Protein AF-A0A934R575-F1 (afdb_monomer_lite)

Secondary structure (DSSP, 8-state):
--HHHHHHHHHHT-S-----TTHHHHHHHHHHHHHHHHHHH---HHHHHHHHHSSHHHHHHHHHHHHHHHHHHHHHT--TTHHHHHHHHHHH-GGGS---

Structure (mmCIF, N/CA/C/O backbone):
data_AF-A0A934R575-F1
#
_entry.id   AF-A0A934R575-F1
#
loop_
_atom_site.group_PDB
_atom_site.id
_atom_site.type_symbol
_atom_site.label_atom_id
_atom_site.label_alt_id
_atom_site.label_comp_id
_atom_site.label_asym_id
_atom_site.label_entity_id
_atom_site.label_seq_id
_atom_site.pdbx_PDB_ins_code
_atom_site.Cartn_x
_atom_site.Cartn_y
_atom_site.Cartn_z
_atom_site.occupancy
_atom_site.B_iso_or_equiv
_atom_site.auth_seq_id
_atom_site.auth_comp_id
_atom_site.auth_asym_id
_atom_site.auth_atom_id
_atom_site.pdbx_PDB_model_num
ATOM 1 N N . MET A 1 1 ? -32.686 -24.700 19.895 1.00 47.00 1 MET A N 1
ATOM 2 C CA . MET A 1 1 ? -33.080 -23.376 20.420 1.00 47.00 1 MET A CA 1
ATOM 3 C C . MET A 1 1 ? -32.702 -22.346 19.380 1.00 47.00 1 MET A C 1
ATOM 5 O O . MET A 1 1 ? -31.609 -22.441 18.833 1.00 47.00 1 MET A O 1
ATOM 9 N N . LYS A 1 2 ? -33.676 -21.540 18.957 1.00 48.91 2 LYS A N 1
ATOM 10 C CA . LYS A 1 2 ? -33.616 -20.727 17.733 1.00 48.91 2 LYS A CA 1
ATOM 11 C C . LYS A 1 2 ? -33.049 -19.350 18.085 1.00 48.91 2 LYS A C 1
ATOM 13 O O . LYS A 1 2 ? -33.365 -18.836 19.145 1.00 48.91 2 LYS A O 1
ATOM 18 N N . ASN A 1 3 ? -32.286 -18.736 17.176 1.00 61.16 3 ASN A N 1
ATOM 19 C CA . ASN A 1 3 ? -31.729 -17.373 17.314 1.00 61.16 3 ASN A CA 1
ATOM 20 C C . ASN A 1 3 ? -32.749 -16.310 17.775 1.00 61.16 3 ASN A C 1
ATOM 22 O O . ASN A 1 3 ? -32.367 -15.333 18.401 1.00 61.16 3 ASN A O 1
ATOM 26 N N . ILE A 1 4 ? -34.038 -16.534 17.506 1.00 67.25 4 ILE A N 1
ATOM 27 C CA . ILE A 1 4 ? -35.156 -15.687 17.941 1.00 67.25 4 ILE A CA 1
ATOM 28 C C . ILE A 1 4 ? -35.229 -15.579 19.472 1.00 67.25 4 ILE A C 1
ATOM 30 O O . ILE A 1 4 ? -35.400 -14.484 19.992 1.00 67.25 4 ILE A O 1
ATOM 34 N N . ASP A 1 5 ? -35.010 -16.683 20.192 1.00 74.75 5 ASP A N 1
ATOM 35 C CA . ASP A 1 5 ? -35.046 -16.694 21.660 1.00 74.75 5 ASP A CA 1
ATOM 36 C C . ASP A 1 5 ? -33.910 -15.832 22.245 1.00 74.75 5 ASP A C 1
ATOM 38 O O . ASP A 1 5 ? -34.042 -15.251 23.319 1.00 74.75 5 ASP A O 1
ATOM 42 N N . PHE A 1 6 ? -32.784 -15.741 21.528 1.00 76.31 6 PHE A N 1
ATOM 43 C CA . PHE A 1 6 ? -31.605 -14.987 21.950 1.00 76.31 6 PHE A CA 1
ATOM 44 C C . PHE A 1 6 ? -31.767 -13.485 21.701 1.00 76.31 6 PHE A C 1
ATOM 46 O O . PHE A 1 6 ? -31.433 -12.685 22.570 1.00 76.31 6 PHE A O 1
ATOM 53 N N . ASP A 1 7 ? -32.324 -13.104 20.551 1.00 77.06 7 ASP A N 1
ATOM 54 C CA . ASP A 1 7 ? -32.644 -11.705 20.251 1.00 77.06 7 ASP A CA 1
ATOM 55 C C . ASP A 1 7 ? -33.695 -11.145 21.217 1.00 77.06 7 ASP A C 1
ATOM 57 O O . ASP A 1 7 ? -33.570 -10.005 21.668 1.00 77.06 7 ASP A O 1
ATOM 61 N N . ASP A 1 8 ? -34.695 -11.949 21.588 1.00 80.25 8 ASP A N 1
ATOM 62 C CA . ASP A 1 8 ? -35.696 -11.548 22.579 1.00 80.25 8 ASP A CA 1
ATOM 63 C C . ASP A 1 8 ? -35.090 -11.436 23.987 1.00 80.25 8 ASP A C 1
ATOM 65 O O . ASP A 1 8 ? -35.377 -10.474 24.702 1.00 80.25 8 ASP A O 1
ATOM 69 N N . LEU A 1 9 ? -34.172 -12.337 24.360 1.00 75.81 9 LEU A N 1
ATOM 70 C CA . LEU A 1 9 ? -33.397 -12.234 25.602 1.00 75.81 9 LEU A CA 1
ATOM 71 C C . LEU A 1 9 ? -32.542 -10.959 25.641 1.00 75.81 9 LEU A C 1
ATOM 73 O O . LEU A 1 9 ? -32.588 -10.233 26.633 1.00 75.81 9 LEU A O 1
ATOM 77 N N . LEU A 1 10 ? -31.818 -10.641 24.565 1.00 74.50 10 LEU A N 1
ATOM 78 C CA . LEU A 1 10 ? -30.992 -9.432 24.470 1.00 74.50 10 LEU A CA 1
ATOM 79 C C . LEU A 1 10 ? -31.833 -8.153 24.509 1.00 74.50 10 LEU A C 1
ATOM 81 O O . LEU A 1 10 ? -31.450 -7.184 25.160 1.00 74.50 10 LEU A O 1
ATOM 85 N N . ARG A 1 11 ? -32.994 -8.156 23.846 1.00 75.12 11 ARG A N 1
ATOM 86 C CA . ARG A 1 11 ? -33.925 -7.024 23.860 1.00 75.12 11 ARG A CA 1
ATOM 87 C C . ARG A 1 11 ? -34.581 -6.844 25.232 1.00 75.12 11 ARG A C 1
ATOM 89 O O . ARG A 1 11 ? -34.806 -5.709 25.636 1.00 75.12 11 ARG A O 1
ATOM 96 N N . SER A 1 12 ? -34.843 -7.934 25.957 1.00 74.69 12 SER A N 1
ATOM 97 C CA . SER A 1 12 ? -35.386 -7.894 27.324 1.00 74.69 12 SER A CA 1
ATOM 98 C C . SER A 1 12 ? -34.355 -7.507 28.390 1.00 74.69 12 SER A C 1
ATOM 100 O O . SER A 1 12 ? -34.722 -6.959 29.421 1.00 74.69 12 SER A O 1
ATOM 102 N N . ALA A 1 13 ? -33.066 -7.750 28.131 1.00 69.88 13 ALA A N 1
ATOM 103 C CA . ALA A 1 13 ? -31.965 -7.397 29.027 1.00 69.88 13 ALA A CA 1
ATOM 104 C C . ALA A 1 13 ? -31.563 -5.912 28.951 1.00 69.88 13 ALA A C 1
ATOM 106 O O . ALA A 1 13 ? -30.694 -5.480 29.707 1.00 69.88 13 ALA A O 1
ATOM 107 N N . GLY A 1 14 ? -32.179 -5.136 28.054 1.00 60.22 14 GLY A N 1
ATOM 108 C CA . GLY A 1 14 ? -31.968 -3.696 27.893 1.00 60.22 14 GLY A CA 1
ATOM 109 C C . GLY A 1 14 ? -32.595 -2.843 28.999 1.00 60.22 14 GLY A C 1
ATOM 110 O O . GLY A 1 14 ? -33.117 -1.773 28.702 1.00 60.22 14 GLY A O 1
ATOM 111 N N . GLU A 1 15 ? -32.582 -3.311 30.248 1.00 64.44 15 GLU A N 1
ATOM 112 C CA . GLU A 1 15 ? -32.774 -2.422 31.392 1.00 64.44 15 GLU A CA 1
ATOM 113 C C . GLU A 1 15 ? -31.488 -1.628 31.623 1.00 64.44 15 GLU A C 1
ATOM 115 O O . GLU A 1 15 ? -30.381 -2.159 31.504 1.00 64.44 15 GLU A O 1
ATOM 120 N N . ASP A 1 16 ? -31.660 -0.342 31.930 1.00 64.69 16 ASP A N 1
ATOM 121 C CA . ASP A 1 16 ? -30.615 0.642 32.191 1.00 64.69 16 ASP A CA 1
ATOM 122 C C . ASP A 1 16 ? -29.713 0.203 33.353 1.00 64.69 16 ASP A C 1
ATOM 124 O O . ASP A 1 16 ? -29.860 0.632 34.500 1.00 64.69 16 ASP A O 1
ATOM 128 N N . PHE A 1 17 ? -28.744 -0.665 33.067 1.00 68.06 17 PHE A N 1
ATOM 129 C CA . PHE A 1 17 ? -27.656 -0.929 33.990 1.00 68.06 17 PHE A CA 1
ATOM 130 C C . PHE A 1 17 ? -26.844 0.360 34.109 1.00 68.06 17 PHE A C 1
ATOM 132 O O . PHE A 1 17 ? -26.330 0.842 33.094 1.00 68.06 17 PHE A O 1
ATOM 139 N N . PRO A 1 18 ? -26.702 0.936 35.317 1.00 75.25 18 PRO A N 1
ATOM 140 C CA . PRO A 1 18 ? -25.898 2.128 35.502 1.00 75.25 18 PRO A CA 1
ATOM 141 C C . PRO A 1 18 ? -24.443 1.768 35.208 1.00 75.25 18 PRO A C 1
ATOM 143 O O . PRO A 1 18 ? -23.733 1.188 36.032 1.00 75.25 18 PRO A O 1
ATOM 146 N N . LEU A 1 19 ? -24.012 2.075 33.987 1.00 76.75 19 LEU A N 1
ATOM 147 C CA . LEU A 1 19 ? -22.636 1.891 33.573 1.00 76.75 19 LEU A CA 1
ATOM 148 C C . LEU A 1 19 ? -21.761 2.870 34.365 1.00 76.75 19 LEU A C 1
ATOM 150 O O . LEU A 1 19 ? -22.145 4.028 34.565 1.00 76.75 19 LEU A O 1
ATOM 154 N N . PRO A 1 20 ? -20.568 2.442 34.806 1.00 84.19 20 PRO A N 1
ATOM 155 C CA . PRO A 1 20 ? -19.595 3.355 35.377 1.00 84.19 20 PRO A CA 1
ATOM 156 C C . PRO A 1 20 ? -19.319 4.514 34.405 1.00 84.19 20 PRO A C 1
ATOM 158 O O . PRO A 1 20 ? -19.197 4.271 33.202 1.00 84.19 20 PRO A O 1
ATOM 161 N N . PRO A 1 21 ? -19.122 5.754 34.889 1.00 80.00 21 PRO A N 1
ATOM 162 C CA . PRO A 1 21 ? -18.788 6.892 34.029 1.00 80.00 21 PRO A CA 1
ATOM 163 C C . PRO A 1 21 ? -17.535 6.658 33.168 1.00 80.00 21 PRO A C 1
ATOM 165 O O . PRO A 1 21 ? -17.397 7.246 32.098 1.00 80.00 21 PRO A O 1
ATOM 168 N N . SER A 1 22 ? -16.627 5.783 33.620 1.00 86.12 22 SER A N 1
ATOM 169 C CA . SER A 1 22 ? -15.403 5.410 32.904 1.00 86.12 22 SER A CA 1
ATOM 170 C C . SER A 1 22 ? -15.593 4.313 31.857 1.00 86.12 22 SER A C 1
ATOM 172 O O . SER A 1 22 ? -14.694 4.107 31.051 1.00 86.12 22 SER A O 1
ATOM 174 N N . PHE A 1 23 ? -16.738 3.621 31.821 1.00 85.75 23 PHE A N 1
ATOM 175 C CA . PHE A 1 23 ? -16.933 2.444 30.969 1.00 85.75 23 PHE A CA 1
ATOM 176 C C . PHE A 1 23 ? -16.679 2.749 29.491 1.00 85.75 23 PHE A C 1
ATOM 178 O O . PHE A 1 23 ? -15.958 2.020 28.815 1.00 85.75 23 PHE A O 1
ATOM 185 N N . HIS A 1 24 ? -17.212 3.868 28.999 1.00 82.56 24 HIS A N 1
ATOM 186 C CA . HIS A 1 24 ? -16.985 4.295 27.620 1.00 82.56 24 HIS A CA 1
ATOM 187 C C . HIS A 1 24 ? -15.513 4.604 27.338 1.00 82.56 24 HIS A C 1
ATOM 189 O O . HIS A 1 24 ? -15.006 4.222 26.285 1.00 82.56 24 HIS A O 1
ATOM 195 N N . ALA A 1 25 ? -14.824 5.264 28.272 1.00 85.50 25 ALA A N 1
ATOM 196 C CA . ALA A 1 25 ? -13.406 5.580 28.130 1.00 85.50 25 ALA A CA 1
ATOM 197 C C . ALA A 1 25 ? -12.548 4.304 28.116 1.00 85.50 25 ALA A C 1
ATOM 199 O O . ALA A 1 25 ? -11.660 4.164 27.280 1.00 85.50 25 ALA A O 1
ATOM 200 N N . ASP A 1 26 ? -12.863 3.337 28.978 1.00 88.56 26 ASP A N 1
ATOM 201 C CA . ASP A 1 26 ? -12.154 2.059 29.058 1.00 88.56 26 ASP A CA 1
ATOM 202 C C . ASP A 1 26 ? -12.385 1.189 27.814 1.00 88.56 26 ASP A C 1
ATOM 204 O O . ASP A 1 26 ? -11.455 0.547 27.321 1.00 88.56 26 ASP A O 1
ATOM 208 N N . VAL A 1 27 ? -13.604 1.187 27.263 1.00 90.94 27 VAL A N 1
ATOM 209 C CA . VAL A 1 27 ? -13.911 0.507 25.996 1.00 90.94 27 VAL A CA 1
ATOM 210 C C . VAL A 1 27 ? -13.128 1.135 24.844 1.00 90.94 27 VAL A C 1
ATOM 212 O O . VAL A 1 27 ? -12.491 0.406 24.084 1.00 90.94 27 VAL A O 1
ATOM 215 N N . TRP A 1 28 ? -13.112 2.466 24.741 1.00 89.62 28 TRP A N 1
ATOM 216 C CA . TRP A 1 28 ? -12.351 3.160 23.701 1.00 89.62 28 TRP A CA 1
ATOM 217 C C . TRP A 1 28 ? -10.847 2.911 23.808 1.00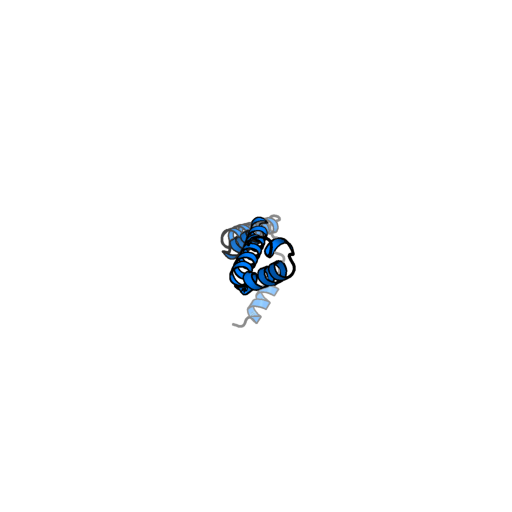 89.62 28 TRP A C 1
ATOM 219 O O . TRP A 1 28 ? -10.230 2.547 22.809 1.00 89.62 28 TRP A O 1
ATOM 229 N N . ASN A 1 29 ? -10.280 2.968 25.014 1.00 88.62 29 ASN A N 1
ATOM 230 C CA . ASN A 1 29 ? -8.871 2.636 25.248 1.00 88.62 29 ASN A CA 1
ATOM 231 C C . ASN A 1 29 ? -8.534 1.191 24.834 1.00 88.62 29 ASN A C 1
ATOM 233 O O . ASN A 1 29 ? -7.449 0.906 24.318 1.00 88.62 29 ASN A O 1
ATOM 237 N N . ARG A 1 30 ? -9.455 0.244 25.043 1.00 85.62 30 ARG A N 1
ATOM 238 C CA . ARG A 1 30 ? -9.274 -1.158 24.627 1.00 85.62 30 ARG A CA 1
ATOM 239 C C . ARG A 1 30 ? -9.339 -1.342 23.114 1.00 85.62 30 ARG A C 1
ATOM 241 O O . ARG A 1 30 ? -8.562 -2.125 22.577 1.00 85.62 30 ARG A O 1
ATOM 248 N N . ILE A 1 31 ? -10.234 -0.630 22.435 1.00 85.06 31 ILE A N 1
ATOM 249 C CA . ILE A 1 31 ? -10.324 -0.646 20.968 1.00 85.06 31 ILE A CA 1
ATOM 250 C C . ILE A 1 31 ? -9.049 -0.047 20.368 1.00 85.06 31 ILE A C 1
ATOM 252 O O . ILE A 1 31 ? -8.401 -0.691 19.546 1.00 85.06 31 ILE A O 1
ATOM 256 N N . GLU A 1 32 ? -8.637 1.127 20.846 1.00 83.00 32 GLU A N 1
ATOM 257 C CA . GLU A 1 32 ? -7.445 1.824 20.360 1.00 83.00 32 GLU A CA 1
ATOM 258 C C . GLU A 1 32 ? -6.173 0.987 20.562 1.00 83.00 32 GLU A C 1
ATOM 260 O O . GLU A 1 32 ? -5.362 0.838 19.646 1.00 83.00 32 GLU A O 1
ATOM 265 N N . SER A 1 33 ? -6.020 0.356 21.730 1.00 83.31 33 SER A N 1
ATOM 266 C CA . SER A 1 33 ? -4.881 -0.531 21.994 1.00 83.31 33 SER A CA 1
ATOM 267 C C . SER A 1 33 ? -4.895 -1.799 21.134 1.00 83.31 33 SER A C 1
ATOM 269 O O . SER A 1 33 ? -3.841 -2.206 20.642 1.00 83.31 33 SER A O 1
ATOM 271 N N . ALA A 1 34 ? -6.057 -2.409 20.887 1.00 78.19 34 ALA A N 1
ATOM 272 C CA . ALA A 1 34 ? -6.172 -3.559 19.989 1.00 78.19 34 ALA A CA 1
ATOM 273 C C . ALA A 1 34 ? -5.834 -3.199 18.530 1.00 78.19 34 ALA A C 1
ATOM 275 O O . ALA A 1 34 ? -5.158 -3.966 17.839 1.00 78.19 34 ALA A O 1
ATOM 276 N N . GLU A 1 35 ? -6.246 -2.021 18.068 1.00 75.94 35 GLU A N 1
ATOM 277 C CA . GLU A 1 35 ? -6.000 -1.538 16.707 1.00 75.94 35 GLU A CA 1
ATOM 278 C C . GLU A 1 35 ? -4.531 -1.125 16.494 1.00 75.94 35 GLU A C 1
ATOM 280 O O . GLU A 1 35 ? -3.921 -1.439 15.464 1.00 75.94 35 GLU A O 1
ATOM 285 N N . ALA A 1 36 ? -3.903 -0.536 17.516 1.00 69.38 36 ALA A N 1
ATOM 286 C CA . ALA A 1 36 ? -2.466 -0.266 17.544 1.00 69.38 36 ALA A CA 1
ATOM 287 C C . ALA A 1 36 ? -1.617 -1.552 17.502 1.00 69.38 36 ALA A C 1
ATOM 289 O O . ALA A 1 36 ? -0.553 -1.583 16.883 1.00 69.38 36 ALA A O 1
ATOM 290 N N . ILE A 1 37 ? -2.078 -2.639 18.130 1.00 66.19 37 ILE A N 1
ATOM 291 C CA . ILE A 1 37 ? -1.398 -3.944 18.074 1.00 66.19 37 ILE A CA 1
ATOM 292 C C . ILE A 1 37 ? -1.572 -4.582 16.690 1.00 66.19 37 ILE A C 1
ATOM 294 O O . ILE A 1 37 ? -0.607 -5.098 16.121 1.00 66.19 37 ILE A O 1
ATOM 298 N N . ARG A 1 38 ? -2.777 -4.509 16.115 1.00 61.16 38 ARG A N 1
ATOM 299 C CA . ARG A 1 38 ? -3.082 -5.078 14.796 1.00 61.16 38 ARG A CA 1
ATOM 300 C C . ARG A 1 38 ? -2.302 -4.396 13.670 1.00 61.16 38 ARG A C 1
ATOM 302 O O . ARG A 1 38 ? -1.682 -5.079 12.860 1.00 61.16 38 ARG A O 1
ATOM 309 N N . SER A 1 39 ? -2.252 -3.065 13.673 1.00 58.97 39 SER A N 1
ATOM 310 C CA . SER A 1 39 ? -1.487 -2.273 12.697 1.00 58.97 39 SER A CA 1
ATOM 311 C C . SER A 1 39 ? 0.023 -2.541 12.742 1.00 58.97 39 SER A C 1
ATOM 313 O O . SER A 1 39 ? 0.698 -2.440 11.720 1.00 58.97 39 SER A O 1
ATOM 315 N N . LYS A 1 40 ? 0.563 -2.944 13.901 1.00 59.28 40 LYS A N 1
ATOM 316 C CA . LYS A 1 40 ? 1.981 -3.300 14.055 1.00 59.28 40 LYS A CA 1
ATOM 317 C C . LYS A 1 40 ? 2.315 -4.705 13.544 1.00 59.28 40 LYS A C 1
ATOM 319 O O . LYS A 1 40 ? 3.427 -4.924 13.072 1.00 59.28 40 LYS A O 1
ATOM 324 N N . LEU A 1 41 ? 1.377 -5.651 13.641 1.00 58.78 41 LEU A N 1
ATOM 325 C CA . LEU A 1 41 ? 1.556 -7.027 13.154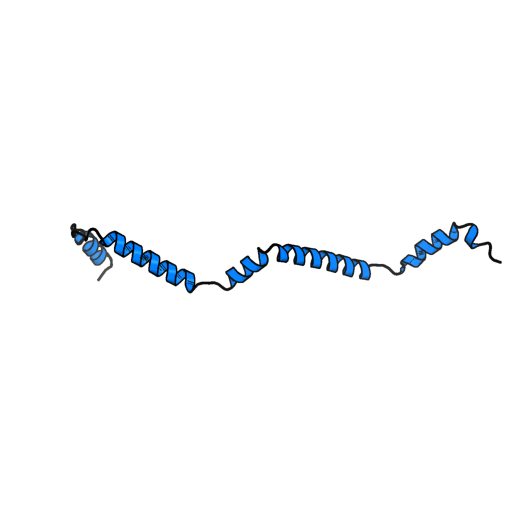 1.00 58.78 41 LEU A CA 1
ATOM 326 C C . LEU A 1 41 ? 1.307 -7.153 11.647 1.00 58.78 41 LEU A C 1
ATOM 328 O O . LEU A 1 41 ? 1.965 -7.944 10.976 1.00 58.78 41 LEU A O 1
ATOM 332 N N . GLU A 1 42 ? 0.391 -6.359 11.101 1.00 57.69 42 GLU A N 1
ATOM 333 C CA . GLU A 1 42 ? 0.032 -6.376 9.685 1.00 57.69 42 GLU A CA 1
ATOM 334 C C . GLU A 1 42 ? 0.846 -5.344 8.893 1.00 57.69 42 GLU A C 1
ATOM 336 O O . GLU A 1 42 ? 0.265 -4.576 8.140 1.00 57.69 42 GLU A O 1
ATOM 341 N N . THR A 1 43 ? 2.182 -5.286 9.037 1.00 60.72 43 THR A N 1
ATOM 342 C CA . THR A 1 43 ? 2.987 -4.525 8.060 1.00 60.72 43 THR A CA 1
ATOM 343 C C . THR A 1 43 ? 3.106 -5.381 6.809 1.00 60.72 43 THR A C 1
ATOM 345 O O . THR A 1 43 ? 3.905 -6.323 6.772 1.00 60.72 43 THR A O 1
ATOM 348 N N . PRO A 1 44 ? 2.303 -5.139 5.773 1.00 68.69 44 PRO A N 1
ATOM 349 C CA . PRO A 1 44 ? 2.232 -6.083 4.694 1.00 68.69 44 PRO A CA 1
ATOM 350 C C . PRO A 1 44 ? 3.422 -5.819 3.778 1.00 68.69 44 PRO A C 1
ATOM 352 O O . PRO A 1 44 ? 3.764 -4.669 3.499 1.00 68.69 44 PRO A O 1
ATOM 355 N N . TRP A 1 45 ? 4.036 -6.871 3.252 1.00 66.69 45 TRP A N 1
ATOM 356 C CA . TRP A 1 45 ? 5.132 -6.785 2.278 1.00 66.69 45 TRP A CA 1
ATOM 357 C C . TRP A 1 45 ? 4.863 -5.787 1.127 1.00 66.69 45 TRP A C 1
ATOM 359 O O . TRP A 1 45 ? 5.789 -5.155 0.618 1.00 66.69 45 TRP A O 1
ATOM 369 N N . HIS A 1 46 ? 3.594 -5.577 0.760 1.00 67.12 46 HIS A N 1
ATOM 370 C CA . HIS A 1 46 ? 3.178 -4.612 -0.256 1.00 67.12 46 HIS A CA 1
ATOM 371 C C . HIS A 1 46 ? 3.372 -3.140 0.145 1.00 67.12 46 HIS A C 1
ATOM 373 O O . HIS A 1 46 ? 3.607 -2.310 -0.730 1.00 67.12 46 HIS A O 1
ATOM 379 N N . HIS A 1 47 ? 3.365 -2.796 1.436 1.00 68.69 47 HIS A N 1
ATOM 380 C CA . HIS A 1 47 ? 3.658 -1.435 1.899 1.00 68.69 47 HIS A CA 1
ATOM 381 C C . HIS A 1 47 ? 5.124 -1.049 1.636 1.00 68.69 47 HIS A C 1
ATOM 383 O O . HIS A 1 47 ? 5.417 0.080 1.235 1.00 68.69 47 HIS A O 1
ATOM 389 N N . ASN A 1 48 ? 6.049 -2.010 1.738 1.00 67.94 48 ASN A N 1
ATOM 390 C CA . ASN A 1 48 ? 7.448 -1.806 1.349 1.00 67.94 48 ASN A CA 1
ATOM 391 C C . ASN A 1 48 ? 7.607 -1.603 -0.163 1.00 67.94 48 ASN A C 1
ATOM 393 O O . ASN A 1 48 ? 8.385 -0.756 -0.587 1.00 67.94 48 ASN A O 1
ATOM 397 N N . ILE A 1 49 ? 6.851 -2.324 -0.992 1.00 69.38 49 ILE A N 1
ATOM 398 C CA . ILE A 1 49 ? 6.928 -2.168 -2.453 1.00 69.38 49 ILE A CA 1
ATOM 399 C C . ILE A 1 49 ? 6.353 -0.819 -2.890 1.00 69.38 49 ILE A C 1
ATOM 401 O O . ILE A 1 49 ? 6.984 -0.100 -3.662 1.00 69.38 49 ILE A O 1
ATOM 405 N N . ILE A 1 50 ? 5.185 -0.445 -2.366 1.00 70.88 50 ILE A N 1
ATOM 406 C CA . ILE A 1 50 ? 4.536 0.829 -2.696 1.00 70.88 50 ILE A CA 1
ATOM 407 C C . ILE A 1 50 ? 5.410 2.001 -2.243 1.00 70.88 50 ILE A C 1
ATOM 409 O O . ILE A 1 50 ? 5.622 2.932 -3.015 1.00 70.88 50 ILE A O 1
ATOM 413 N N . SER A 1 51 ? 5.986 1.939 -1.039 1.00 69.44 51 SER A N 1
ATOM 414 C CA . SER A 1 51 ? 6.915 2.973 -0.566 1.00 69.44 51 SER A CA 1
ATOM 415 C C . SER A 1 51 ? 8.220 3.016 -1.369 1.00 69.44 51 SER A C 1
ATOM 417 O O . SER A 1 51 ? 8.784 4.092 -1.552 1.00 69.44 51 SER A O 1
ATOM 419 N N . MET A 1 52 ? 8.688 1.887 -1.909 1.00 64.81 52 MET A N 1
ATOM 420 C CA . MET A 1 52 ? 9.865 1.843 -2.778 1.00 64.81 52 MET A CA 1
ATOM 421 C C . MET A 1 52 ? 9.592 2.460 -4.159 1.00 64.81 52 MET A C 1
ATOM 423 O O . MET A 1 52 ? 10.442 3.189 -4.664 1.00 64.81 52 MET A O 1
ATOM 427 N N . ILE A 1 53 ? 8.405 2.238 -4.734 1.00 64.19 53 ILE A N 1
ATOM 428 C CA . ILE A 1 53 ? 7.980 2.822 -6.021 1.00 64.19 53 ILE A CA 1
ATOM 429 C C . ILE A 1 53 ? 7.618 4.308 -5.872 1.00 64.19 53 ILE A C 1
ATOM 431 O O . ILE A 1 53 ? 7.912 5.105 -6.758 1.00 64.19 53 ILE A O 1
ATOM 435 N N . ALA A 1 54 ? 7.028 4.704 -4.741 1.00 66.12 54 ALA A N 1
ATOM 436 C CA . ALA A 1 54 ? 6.672 6.094 -4.456 1.00 66.12 54 ALA A CA 1
ATOM 437 C C . ALA A 1 54 ? 7.892 6.989 -4.166 1.00 66.12 54 ALA A C 1
ATOM 439 O O . ALA A 1 54 ? 7.755 8.210 -4.071 1.00 66.12 54 ALA A O 1
ATOM 440 N N . ARG A 1 55 ? 9.097 6.416 -4.024 1.00 67.38 55 ARG A N 1
ATOM 441 C CA . ARG A 1 55 ? 10.321 7.206 -3.859 1.00 67.38 55 ARG A CA 1
ATOM 442 C C . ARG A 1 55 ? 10.711 7.855 -5.192 1.00 67.38 55 ARG A C 1
ATOM 444 O O . ARG A 1 55 ? 10.804 7.160 -6.200 1.00 67.38 55 ARG A O 1
ATOM 451 N N . PRO A 1 56 ? 11.068 9.152 -5.201 1.00 64.19 56 PRO A N 1
ATOM 452 C CA . PRO A 1 56 ? 11.422 9.885 -6.425 1.00 64.19 56 PRO A CA 1
ATOM 453 C C . PRO A 1 56 ? 12.605 9.266 -7.193 1.00 64.19 56 PRO A C 1
ATOM 455 O O . PRO A 1 56 ? 12.732 9.431 -8.403 1.00 64.19 56 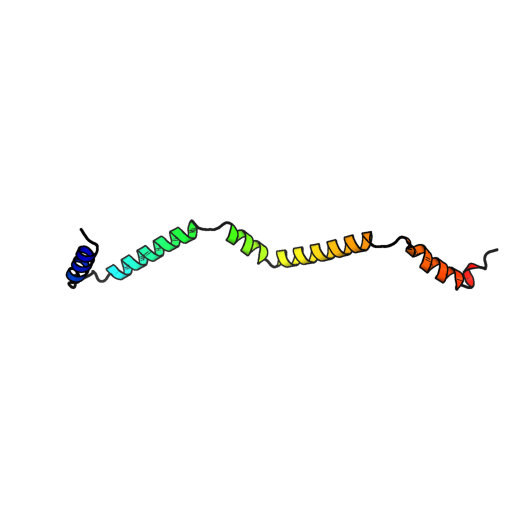PRO A O 1
ATOM 458 N N . TRP A 1 57 ? 13.436 8.482 -6.505 1.00 67.75 57 TRP A N 1
ATOM 459 C CA . TRP A 1 57 ? 14.539 7.728 -7.095 1.00 67.75 57 TRP A CA 1
ATOM 460 C C . TRP A 1 57 ? 14.085 6.584 -8.016 1.00 67.75 57 TRP A C 1
ATOM 462 O O . TRP A 1 57 ? 14.790 6.273 -8.972 1.00 67.75 57 TRP A O 1
ATOM 472 N N . ALA A 1 58 ? 12.914 5.985 -7.777 1.00 65.94 58 ALA A N 1
ATOM 473 C CA . ALA A 1 58 ? 12.375 4.916 -8.621 1.00 65.94 58 ALA A CA 1
ATOM 474 C C . ALA A 1 58 ? 11.875 5.443 -9.978 1.00 65.94 58 ALA A C 1
ATOM 476 O O . ALA A 1 58 ? 12.054 4.796 -11.007 1.00 65.94 58 ALA A O 1
ATOM 477 N N . ALA A 1 59 ? 11.312 6.654 -10.006 1.00 67.69 59 ALA A N 1
ATOM 478 C CA . ALA A 1 59 ? 10.958 7.321 -11.258 1.00 67.69 59 ALA A CA 1
ATOM 479 C C . ALA A 1 59 ? 12.210 7.671 -12.084 1.00 67.69 59 ALA A C 1
ATOM 481 O O . ALA A 1 59 ? 12.238 7.457 -13.296 1.00 67.69 59 ALA A O 1
ATOM 482 N N . ALA A 1 60 ? 13.271 8.149 -11.423 1.00 75.25 60 ALA A N 1
ATOM 483 C CA . ALA A 1 60 ? 14.541 8.459 -12.077 1.00 75.25 60 ALA A CA 1
ATOM 484 C C . ALA A 1 60 ? 15.222 7.209 -12.662 1.00 75.25 60 ALA A C 1
ATOM 486 O O . ALA A 1 60 ? 15.716 7.255 -13.789 1.00 75.25 60 ALA A O 1
ATOM 487 N N . SER A 1 61 ? 15.215 6.081 -11.940 1.00 76.50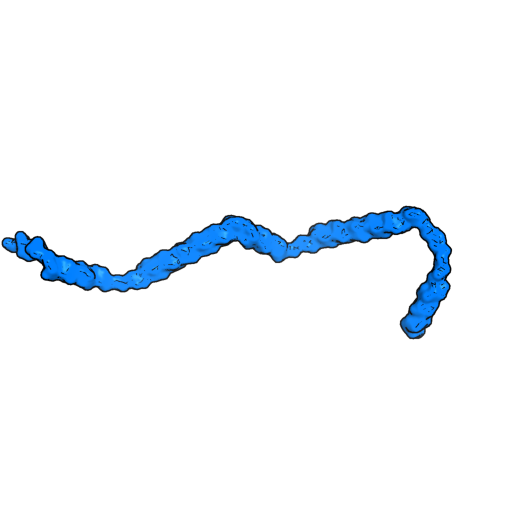 61 SER A N 1
ATOM 488 C CA . SER A 1 61 ? 15.787 4.826 -12.444 1.00 76.50 61 SER A CA 1
ATOM 489 C C . SER A 1 61 ? 14.991 4.259 -13.620 1.00 76.50 61 SER A C 1
ATOM 491 O O . SER A 1 61 ? 15.596 3.802 -14.589 1.00 76.50 61 SER A O 1
ATOM 493 N N . GLY A 1 62 ? 13.658 4.352 -13.589 1.00 80.62 62 GLY A N 1
ATOM 494 C CA . GLY A 1 62 ? 12.804 3.966 -14.712 1.00 80.62 62 GLY A CA 1
ATOM 495 C C . GLY A 1 62 ? 13.092 4.784 -15.972 1.00 80.62 62 GLY A C 1
ATOM 496 O O . GLY A 1 62 ? 13.272 4.221 -17.052 1.00 80.62 62 GLY A O 1
ATOM 497 N N . PHE A 1 63 ? 13.222 6.107 -15.833 1.00 82.06 63 PHE A N 1
ATOM 498 C CA . PHE A 1 63 ? 13.554 6.984 -16.956 1.00 82.06 63 PHE A CA 1
ATOM 499 C C . PHE A 1 63 ? 14.954 6.692 -17.516 1.00 82.06 63 PHE A C 1
ATOM 501 O O . PHE A 1 63 ? 15.121 6.544 -18.726 1.00 82.06 63 PHE A O 1
ATOM 508 N N . ALA A 1 64 ? 15.950 6.529 -16.640 1.00 85.69 64 ALA A N 1
ATOM 509 C CA . ALA A 1 64 ? 17.309 6.174 -17.040 1.00 85.69 64 ALA A CA 1
ATOM 510 C C . ALA A 1 64 ? 17.365 4.821 -17.772 1.00 85.69 64 ALA A C 1
ATOM 512 O O . ALA A 1 64 ? 18.039 4.706 -18.795 1.00 85.69 64 ALA A O 1
ATOM 513 N N . ALA A 1 65 ? 16.621 3.817 -17.298 1.00 88.19 65 ALA A N 1
ATOM 514 C CA . ALA A 1 65 ? 16.534 2.511 -17.945 1.00 88.19 65 ALA A CA 1
ATOM 515 C C . ALA A 1 65 ? 15.900 2.602 -19.339 1.00 88.19 65 ALA A C 1
ATOM 517 O O . ALA A 1 65 ? 16.388 1.975 -20.277 1.00 88.19 65 ALA A O 1
ATOM 518 N N . MET A 1 66 ? 14.854 3.415 -19.497 1.00 89.44 66 MET A N 1
ATOM 519 C CA . MET A 1 66 ? 14.181 3.607 -20.780 1.00 89.44 66 MET A CA 1
ATOM 520 C C . MET A 1 66 ? 15.073 4.330 -21.798 1.00 89.44 66 MET A C 1
ATOM 522 O O . MET A 1 66 ? 15.136 3.919 -22.956 1.00 89.44 66 MET A O 1
ATOM 526 N N . VAL A 1 67 ? 15.827 5.344 -21.360 1.00 89.75 67 VAL A N 1
ATOM 527 C CA . VAL A 1 67 ? 16.839 6.016 -22.192 1.00 89.75 67 VAL A CA 1
ATOM 528 C C . VAL A 1 67 ? 17.950 5.043 -22.590 1.00 89.75 67 VAL A C 1
ATOM 530 O O . VAL A 1 67 ? 18.311 4.979 -23.763 1.00 89.75 67 VAL A O 1
ATOM 533 N N . ALA A 1 68 ? 18.465 4.249 -21.648 1.00 90.38 68 ALA A N 1
ATOM 534 C CA . ALA A 1 68 ? 19.507 3.262 -21.926 1.00 90.38 68 ALA A CA 1
ATOM 535 C C . ALA A 1 68 ? 19.038 2.190 -22.924 1.00 90.38 68 ALA A C 1
ATOM 537 O O . ALA A 1 68 ? 19.769 1.858 -23.855 1.00 90.38 68 ALA A O 1
ATOM 538 N N . LEU A 1 69 ? 17.803 1.699 -22.781 1.00 91.12 69 LEU A N 1
ATOM 539 C CA . LEU A 1 69 ? 17.181 0.770 -23.728 1.00 91.12 69 LEU A CA 1
ATOM 540 C C . LEU A 1 69 ? 17.030 1.392 -25.115 1.00 91.12 69 LEU A C 1
ATOM 542 O O . LEU A 1 69 ? 17.392 0.757 -26.101 1.00 91.12 69 LEU A O 1
ATOM 546 N N . GLY A 1 70 ? 16.543 2.632 -25.196 1.00 88.25 70 GLY A N 1
ATOM 547 C CA . GLY A 1 70 ? 16.413 3.355 -26.460 1.00 88.25 70 GLY A CA 1
ATOM 548 C C . GLY A 1 70 ? 17.757 3.549 -27.164 1.00 88.25 70 GLY A C 1
ATOM 549 O O . GLY A 1 70 ? 17.862 3.302 -28.363 1.00 88.25 70 GLY A O 1
ATOM 550 N N . LEU A 1 71 ? 18.803 3.915 -26.418 1.00 86.88 71 LEU A N 1
ATOM 551 C CA . LEU A 1 71 ? 20.164 4.033 -26.949 1.00 86.88 71 LEU A CA 1
ATOM 552 C C . LEU A 1 71 ? 20.715 2.686 -27.417 1.00 86.88 71 LEU A C 1
ATOM 554 O O . LEU A 1 71 ? 21.329 2.613 -28.478 1.00 86.88 71 LEU A O 1
ATOM 558 N N . TRP A 1 72 ? 20.481 1.617 -26.657 1.00 88.88 72 TRP A N 1
ATOM 559 C CA . TRP A 1 72 ? 20.951 0.283 -27.012 1.00 88.88 72 TRP A CA 1
ATOM 560 C C . TRP A 1 72 ? 20.269 -0.254 -28.276 1.00 88.88 72 TRP A C 1
ATOM 562 O O . TRP A 1 72 ? 20.946 -0.705 -29.200 1.00 88.88 72 TRP A O 1
ATOM 572 N N . LEU A 1 73 ? 18.942 -0.133 -28.356 1.00 84.88 73 LEU A N 1
ATOM 573 C CA . LEU A 1 73 ? 18.154 -0.484 -29.541 1.00 84.88 73 LEU A CA 1
ATOM 574 C C . LEU A 1 73 ? 18.540 0.371 -30.752 1.00 84.88 73 LEU A C 1
ATOM 576 O O . LEU A 1 73 ? 18.671 -0.158 -31.855 1.00 84.88 73 LEU A O 1
ATOM 580 N N . GLY A 1 74 ? 18.764 1.671 -30.551 1.00 80.25 74 GLY A N 1
ATOM 581 C CA . GLY A 1 74 ? 19.232 2.581 -31.593 1.00 80.25 74 GLY A CA 1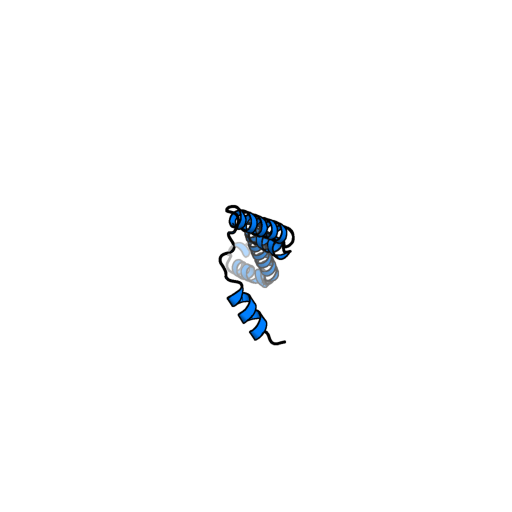
ATOM 582 C C . GLY A 1 74 ? 20.609 2.192 -32.127 1.00 80.25 74 GLY A C 1
ATOM 583 O O . GLY A 1 74 ? 20.788 2.126 -33.337 1.00 80.25 74 GLY A O 1
ATOM 584 N N . ALA A 1 75 ? 21.551 1.852 -31.244 1.00 78.25 75 ALA A N 1
ATOM 585 C CA . ALA A 1 75 ? 22.890 1.411 -31.628 1.00 78.25 75 ALA A CA 1
ATOM 586 C C . ALA A 1 75 ? 22.879 0.091 -32.417 1.00 78.25 75 ALA A C 1
ATOM 588 O O . ALA A 1 75 ? 23.626 -0.053 -33.379 1.00 78.25 75 ALA A O 1
ATOM 589 N N . LEU A 1 76 ? 22.010 -0.854 -32.044 1.00 80.38 76 LEU A N 1
ATOM 590 C CA . LEU A 1 76 ? 21.811 -2.115 -32.772 1.00 80.38 76 LEU A CA 1
ATOM 591 C C . LEU A 1 76 ? 21.102 -1.931 -34.122 1.00 80.38 76 LEU A C 1
ATOM 593 O O . LEU A 1 76 ? 21.281 -2.749 -35.018 1.00 80.38 76 LEU A O 1
ATOM 597 N N . SER A 1 77 ? 20.293 -0.879 -34.261 1.00 69.44 77 SER A N 1
ATOM 598 C CA . SER A 1 77 ? 19.496 -0.615 -35.465 1.00 69.44 77 SER A CA 1
ATOM 599 C C . SER A 1 77 ? 20.205 0.273 -36.485 1.00 69.44 77 SER A C 1
ATOM 601 O O . SER A 1 77 ? 19.610 0.575 -37.518 1.00 69.44 77 SER A O 1
ATOM 603 N N . ILE A 1 78 ? 21.447 0.701 -36.221 1.00 64.19 78 ILE A N 1
ATOM 604 C CA . ILE A 1 78 ? 22.274 1.399 -37.208 1.00 64.19 78 ILE A CA 1
ATOM 605 C C . ILE A 1 78 ? 22.540 0.423 -38.362 1.00 64.19 78 ILE A C 1
ATOM 607 O O . ILE A 1 78 ? 23.265 -0.555 -38.173 1.00 64.19 78 ILE A O 1
ATOM 611 N N . PRO A 1 79 ? 21.972 0.649 -39.558 1.00 59.91 79 PRO A N 1
ATOM 612 C CA . PRO A 1 79 ? 22.296 -0.183 -40.697 1.00 59.91 79 PRO A CA 1
ATOM 613 C C . PRO A 1 79 ? 23.728 0.150 -41.149 1.00 59.91 79 PRO A C 1
ATOM 615 O O . PRO A 1 79 ? 24.155 1.305 -41.116 1.00 59.91 79 PRO A O 1
ATOM 618 N N . ASP A 1 80 ? 24.465 -0.841 -41.654 1.00 58.69 80 ASP A N 1
ATOM 619 C CA . ASP A 1 80 ? 25.812 -0.677 -42.244 1.00 58.69 80 ASP A CA 1
ATOM 620 C C . ASP A 1 80 ? 25.849 0.259 -43.483 1.00 58.69 80 ASP A C 1
ATOM 622 O O . ASP A 1 80 ? 26.880 0.450 -44.137 1.00 58.69 80 ASP A O 1
ATOM 626 N N . ASN A 1 81 ? 24.720 0.881 -43.830 1.00 54.66 81 ASN A N 1
ATOM 627 C CA . ASN A 1 81 ? 24.537 1.782 -44.962 1.00 54.66 81 ASN A CA 1
ATOM 628 C C . ASN A 1 81 ? 25.099 3.203 -44.737 1.00 54.66 81 ASN A C 1
ATOM 630 O O . ASN A 1 81 ? 25.028 4.034 -45.643 1.00 54.66 81 ASN A O 1
ATOM 634 N N . PHE A 1 82 ? 25.776 3.478 -43.617 1.00 55.38 82 PHE A N 1
ATOM 635 C CA . PHE A 1 82 ? 26.601 4.689 -43.456 1.00 55.38 82 PHE A CA 1
ATOM 636 C C . PHE A 1 82 ? 27.682 4.844 -44.558 1.00 55.38 82 PHE A C 1
ATOM 638 O O . PHE A 1 82 ? 28.207 5.936 -44.796 1.00 55.38 82 PHE A O 1
ATOM 645 N N . ARG A 1 83 ? 27.990 3.775 -45.309 1.00 54.97 83 ARG A N 1
ATOM 646 C CA . ARG A 1 83 ? 28.838 3.835 -46.516 1.00 54.97 83 ARG A CA 1
ATOM 647 C C . ARG A 1 83 ? 28.176 4.474 -47.743 1.00 54.97 83 ARG A C 1
ATOM 649 O O . ARG A 1 83 ? 28.894 4.971 -48.607 1.00 54.97 83 ARG A O 1
ATOM 656 N N . THR A 1 84 ? 26.849 4.479 -47.861 1.00 56.34 84 THR A N 1
ATOM 657 C CA . THR A 1 84 ? 26.172 5.038 -49.048 1.00 56.34 84 THR A CA 1
ATOM 658 C C . THR A 1 84 ? 26.039 6.560 -49.006 1.00 56.34 84 THR A C 1
ATOM 660 O O . THR A 1 84 ? 26.210 7.203 -50.041 1.00 56.34 84 THR A O 1
ATOM 663 N N . GLU A 1 85 ? 25.849 7.167 -47.831 1.00 56.94 85 GLU A N 1
ATOM 664 C CA . GLU A 1 85 ? 25.845 8.637 -47.708 1.00 56.94 85 GLU A CA 1
ATOM 665 C C . GLU A 1 85 ? 27.235 9.237 -47.965 1.00 56.94 85 GLU A C 1
ATOM 667 O O . GLU A 1 85 ? 27.369 10.262 -48.637 1.00 56.94 85 GLU A O 1
ATOM 672 N N . THR A 1 86 ? 28.297 8.547 -47.539 1.00 59.59 86 THR A N 1
ATOM 673 C CA . THR A 1 86 ? 29.673 8.952 -47.863 1.00 59.59 86 THR A CA 1
ATOM 674 C C . THR A 1 86 ? 30.006 8.770 -49.346 1.00 59.59 86 THR A C 1
ATOM 676 O O . THR A 1 86 ? 30.813 9.532 -49.876 1.00 59.59 86 THR A O 1
ATOM 679 N N . ALA A 1 87 ? 29.366 7.829 -50.052 1.00 62.31 87 ALA A N 1
ATOM 680 C CA . ALA A 1 87 ? 29.530 7.665 -51.498 1.00 62.31 87 ALA A CA 1
ATOM 681 C C . ALA A 1 87 ? 28.933 8.843 -52.288 1.00 62.31 87 ALA A C 1
ATOM 683 O O . ALA A 1 87 ? 29.585 9.343 -53.204 1.00 62.31 87 ALA A O 1
ATOM 684 N N . TYR A 1 88 ? 27.757 9.341 -51.888 1.00 64.50 88 TYR A N 1
ATOM 685 C CA . TYR A 1 88 ? 27.156 10.544 -52.479 1.00 64.50 88 TYR A CA 1
ATOM 686 C C . TYR A 1 88 ? 27.978 11.802 -52.184 1.00 64.50 88 TYR A C 1
ATOM 688 O O . TYR A 1 88 ? 28.281 12.573 -53.094 1.00 64.50 88 TYR A O 1
ATOM 696 N N . ALA A 1 89 ? 28.412 11.986 -50.932 1.00 67.94 89 ALA A N 1
ATOM 697 C CA . ALA A 1 89 ? 29.282 13.101 -50.554 1.00 67.94 89 ALA A CA 1
ATOM 698 C C . ALA A 1 89 ? 30.620 13.078 -51.323 1.00 67.94 89 ALA A C 1
ATOM 700 O O . ALA A 1 89 ? 31.162 14.122 -51.690 1.00 67.94 89 ALA A O 1
ATOM 701 N N . ARG A 1 90 ? 31.136 11.880 -51.628 1.00 65.75 90 ARG A N 1
ATOM 702 C CA . ARG A 1 90 ? 32.346 11.688 -52.434 1.00 65.75 90 ARG A CA 1
ATOM 703 C C . ARG A 1 90 ? 32.121 11.939 -53.926 1.00 65.75 90 ARG A C 1
ATOM 705 O O . ARG A 1 90 ? 33.043 12.422 -54.573 1.00 65.75 90 ARG A O 1
ATOM 712 N N . SER A 1 91 ? 30.934 11.657 -54.470 1.00 66.19 91 SER A N 1
ATOM 713 C CA . SER A 1 91 ? 30.629 11.911 -55.887 1.00 66.19 91 SER A CA 1
ATOM 714 C C . SER A 1 91 ? 30.393 13.387 -56.211 1.00 66.19 91 SER A C 1
ATOM 716 O O . SER A 1 91 ? 30.594 13.787 -57.352 1.00 66.19 91 SER A O 1
ATOM 718 N N . ILE A 1 92 ? 29.981 14.196 -55.229 1.00 70.31 92 ILE A N 1
ATOM 719 C CA . ILE A 1 92 ? 29.733 15.640 -55.406 1.00 70.31 92 ILE A CA 1
ATOM 720 C C . ILE A 1 92 ? 30.917 16.526 -54.995 1.00 70.31 92 ILE A C 1
ATOM 722 O O . ILE A 1 92 ? 30.881 17.731 -55.231 1.00 70.31 92 ILE A O 1
ATOM 726 N N . SER A 1 93 ? 31.959 15.964 -54.371 1.00 71.50 93 SER A N 1
ATOM 727 C CA . SER A 1 93 ? 33.120 16.739 -53.927 1.00 71.50 93 SER A CA 1
ATOM 728 C C . SER A 1 93 ? 34.134 16.927 -55.064 1.00 71.50 93 SER A C 1
ATOM 730 O O . SER A 1 93 ? 34.761 15.949 -55.484 1.00 71.50 93 SER A O 1
ATOM 732 N N . PRO A 1 94 ? 34.386 18.168 -55.527 1.00 64.94 94 PRO 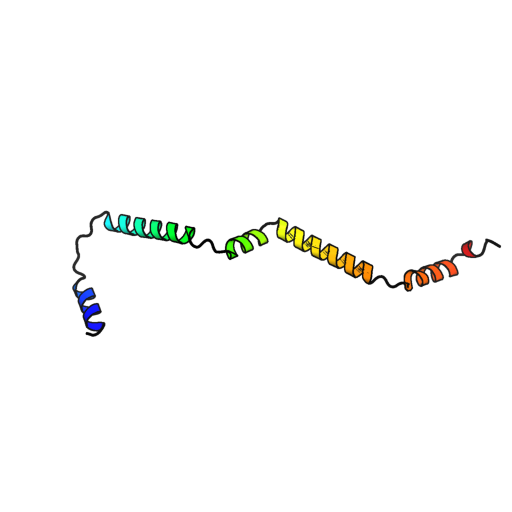A N 1
ATOM 733 C CA . PRO A 1 94 ? 35.385 18.439 -56.564 1.00 64.94 94 PRO A CA 1
ATOM 734 C C . PRO A 1 94 ? 36.826 18.197 -56.080 1.00 64.94 94 PRO A C 1
ATOM 736 O O . PRO A 1 94 ? 37.731 18.026 -56.891 1.00 64.94 94 PRO A O 1
ATOM 739 N N . PHE A 1 95 ? 37.047 18.121 -54.764 1.00 67.81 95 PHE A N 1
ATOM 740 C CA . PHE A 1 95 ? 38.356 17.859 -54.156 1.00 67.81 95 PHE A CA 1
ATOM 741 C C . PHE A 1 95 ? 38.692 16.364 -54.053 1.00 67.81 95 PHE A C 1
ATOM 743 O O . PHE A 1 95 ? 39.837 16.001 -53.802 1.00 67.81 95 PHE A O 1
ATOM 750 N N . ALA A 1 96 ? 37.718 15.469 -54.253 1.00 63.34 96 ALA A N 1
ATOM 751 C CA . ALA A 1 96 ? 37.949 14.025 -54.177 1.00 63.34 96 ALA A CA 1
ATOM 752 C C . ALA A 1 96 ? 38.678 13.457 -55.412 1.00 63.34 96 ALA A C 1
ATOM 754 O O . ALA A 1 96 ? 39.175 12.332 -55.358 1.00 63.34 96 ALA A O 1
ATOM 755 N N . GLN A 1 97 ? 38.744 14.215 -56.514 1.00 61.19 97 GLN A N 1
ATOM 756 C CA . GLN A 1 97 ? 39.373 13.801 -57.776 1.00 61.19 97 GLN A CA 1
ATOM 757 C C . GLN A 1 97 ? 40.790 14.369 -57.982 1.00 61.19 97 GLN A C 1
ATOM 759 O O . GLN A 1 97 ? 41.477 13.939 -58.903 1.00 61.19 97 GLN A O 1
ATOM 764 N N . SER A 1 98 ? 41.265 15.297 -57.140 1.00 58.72 98 SER A N 1
ATOM 765 C CA . SER A 1 98 ? 42.500 16.064 -57.390 1.00 58.72 98 SER A CA 1
ATOM 766 C C . SER A 1 98 ? 43.793 15.452 -56.826 1.00 58.72 98 SER A C 1
ATOM 768 O O . SER A 1 98 ? 44.777 16.163 -56.628 1.00 58.72 98 SER A O 1
ATOM 770 N N . HIS A 1 99 ? 43.826 14.145 -56.571 1.00 56.56 99 HIS A N 1
ATOM 771 C CA . HIS A 1 99 ? 45.071 13.429 -56.275 1.00 56.56 99 HIS A CA 1
ATOM 772 C C . HIS A 1 99 ? 45.273 12.286 -57.265 1.00 56.56 99 HIS A C 1
ATOM 774 O O . HIS A 1 99 ? 45.018 11.118 -56.966 1.00 56.56 99 HIS A O 1
ATOM 780 N N . ARG A 1 100 ? 45.744 12.652 -58.456 1.00 48.19 100 ARG A N 1
ATOM 781 C CA . ARG A 1 100 ? 46.513 11.771 -59.325 1.00 48.19 100 ARG A CA 1
ATOM 782 C C . ARG A 1 100 ? 47.634 12.556 -59.980 1.00 48.19 100 ARG A C 1
ATOM 784 O O . ARG A 1 100 ? 47.373 13.726 -60.333 1.00 48.19 100 ARG A O 1
#

Organism: NCBI:txid1144680

Sequence (100 aa):
MKNIDFDDLLRSAGEDFPLPPSFHADVWNRIESAEAIRSKLETPWHHNIISMIARPWAAASGFAAMVALGLWLGALSIPDNFRTETAYARSISPFAQSHR

Foldseek 3Di:
DDVVVVVVVVVVPPDPDPDDPCNVVVVVVVVVVVVVVVVVVCPDPVVVVVVVCPDPVVVVVVVVVVVVVVVVVVVVPPPPCVVVVVVVVLVPDPVNPPDD

pLDDT: mean 71.5, std 11.12, range [47.0, 91.12]

Radius of gyration: 38.96 Å; chains: 1; bounding box: 82×42×95 Å